Protein AF-A0A350XLV3-F1 (afdb_monomer_lite)

Sequence (89 aa):
MTNTILKHQHPLTEYINRLQNGQALLKDTPENVLEVVGILKSYGVVMDAYYKNLLYISEDQFLVLFPFFKYFNGEITWEKLLRHWWHDR

Radius of gyration: 24.57 Å; chains: 1; bounding box: 48×26×81 Å

Secondary structure (DSSP, 8-state):
----------TTHHHHHHHHTT--SS---HHHHHHHHHHHHHHHHHHHHHHHHHHHHHHHSTT-S--TTTTSTT---HHHHHHHHTT--

Structure (mmCIF, N/CA/C/O backbone):
data_AF-A0A350XLV3-F1
#
_entry.id   AF-A0A350XLV3-F1
#
loop_
_atom_site.group_PDB
_atom_site.id
_atom_site.type_symbol
_atom_site.label_atom_id
_atom_site.label_alt_id
_atom_site.label_comp_id
_atom_site.label_asym_id
_atom_site.label_entity_id
_atom_site.label_seq_id
_atom_site.pdbx_PDB_ins_code
_atom_site.Cartn_x
_atom_site.Cartn_y
_atom_site.Cartn_z
_atom_site.occupancy
_atom_site.B_iso_or_equiv
_atom_site.auth_seq_id
_atom_site.auth_comp_id
_atom_site.auth_asym_id
_atom_site.auth_atom_id
_atom_site.pdbx_PDB_model_num
ATOM 1 N N . MET A 1 1 ? -12.559 -0.059 58.721 1.00 37.44 1 MET A N 1
ATOM 2 C CA . MET A 1 1 ? -11.978 0.880 57.739 1.00 37.44 1 MET A CA 1
ATOM 3 C C . MET A 1 1 ? -11.924 0.156 56.404 1.00 37.44 1 MET A C 1
ATOM 5 O O . MET A 1 1 ? -11.143 -0.774 56.262 1.00 37.44 1 MET A O 1
ATOM 9 N N . THR A 1 2 ? -12.831 0.460 55.481 1.00 41.66 2 THR A N 1
ATOM 10 C CA . THR A 1 2 ? -12.849 -0.153 54.145 1.00 41.66 2 THR A CA 1
ATOM 11 C C . THR A 1 2 ? -11.875 0.605 53.252 1.00 41.66 2 THR A C 1
ATOM 13 O O . THR A 1 2 ? -12.127 1.754 52.902 1.00 41.66 2 THR A O 1
ATOM 16 N N . ASN A 1 3 ? -10.744 -0.022 52.922 1.00 48.41 3 ASN A N 1
ATOM 17 C CA . ASN A 1 3 ? -9.785 0.514 51.961 1.00 48.41 3 ASN A CA 1
ATOM 18 C C . ASN A 1 3 ? -10.405 0.471 50.562 1.00 48.41 3 ASN A C 1
ATOM 20 O O . ASN A 1 3 ? -10.445 -0.578 49.920 1.00 48.41 3 ASN A O 1
ATOM 24 N N . THR A 1 4 ? -10.892 1.613 50.087 1.00 49.19 4 THR A N 1
ATOM 25 C CA . THR A 1 4 ? -11.331 1.776 48.701 1.00 49.19 4 THR A CA 1
ATOM 26 C C . THR A 1 4 ? -10.092 1.888 47.816 1.00 49.19 4 THR A C 1
ATOM 28 O O . THR A 1 4 ? -9.552 2.973 47.614 1.00 49.19 4 THR A O 1
ATOM 31 N N . ILE A 1 5 ? -9.599 0.755 47.313 1.00 59.25 5 ILE A N 1
ATOM 32 C CA . ILE A 1 5 ? -8.556 0.743 46.283 1.00 59.25 5 ILE A CA 1
ATOM 33 C C . ILE A 1 5 ? -9.192 1.279 44.998 1.00 59.25 5 ILE A C 1
ATOM 35 O O . ILE A 1 5 ? -10.013 0.606 44.374 1.00 59.25 5 ILE A O 1
ATOM 39 N N . LEU A 1 6 ? -8.830 2.500 44.605 1.00 55.47 6 LEU A N 1
ATOM 40 C CA . LEU A 1 6 ? -9.184 3.048 43.299 1.00 55.47 6 LEU A CA 1
ATOM 41 C C . LEU A 1 6 ? -8.487 2.197 42.228 1.00 55.47 6 LEU A C 1
ATOM 43 O O . LEU A 1 6 ? -7.289 2.342 41.989 1.00 55.47 6 LEU A O 1
ATOM 47 N N . LYS A 1 7 ? -9.221 1.270 41.599 1.00 62.94 7 LYS A N 1
ATOM 48 C CA . LYS A 1 7 ? -8.742 0.564 40.404 1.00 62.94 7 LYS A CA 1
ATOM 49 C C . LYS A 1 7 ? -8.525 1.608 39.315 1.00 62.94 7 LYS A C 1
ATOM 51 O O . LYS A 1 7 ? -9.491 2.116 38.750 1.00 62.94 7 LYS A O 1
ATOM 56 N N . HIS A 1 8 ? -7.267 1.922 39.023 1.00 68.56 8 HIS A N 1
ATOM 57 C CA . HIS A 1 8 ? -6.926 2.701 37.843 1.00 68.56 8 HIS A CA 1
ATOM 58 C C . HIS A 1 8 ? -7.389 1.905 36.617 1.00 68.56 8 HIS A C 1
ATOM 60 O O . HIS A 1 8 ? -6.863 0.828 36.332 1.00 68.56 8 HIS A O 1
ATOM 66 N N . GLN A 1 9 ? -8.446 2.374 35.955 1.00 82.31 9 GLN A N 1
ATOM 67 C CA . GLN A 1 9 ? -8.924 1.747 34.730 1.00 82.31 9 GLN A CA 1
ATOM 68 C C . GLN A 1 9 ? -7.917 2.038 33.619 1.00 82.31 9 GLN A C 1
ATOM 70 O O . GLN A 1 9 ? -7.471 3.170 33.454 1.00 82.31 9 GLN A O 1
ATOM 75 N N . HIS A 1 10 ? -7.542 1.003 32.867 1.00 88.56 10 HIS A N 1
ATOM 76 C CA . HIS A 1 10 ? -6.642 1.148 31.730 1.00 88.56 10 HIS A CA 1
ATOM 77 C C . HIS A 1 10 ? -7.252 2.143 30.721 1.00 88.56 10 HIS A C 1
ATOM 79 O O . HIS A 1 10 ? -8.457 2.059 30.464 1.00 88.56 10 HIS A O 1
ATOM 85 N N . PRO A 1 11 ? -6.481 3.047 30.093 1.00 94.31 11 PRO A N 1
ATOM 86 C CA . PRO A 1 11 ? -7.030 4.056 29.177 1.00 94.31 11 PRO A CA 1
ATOM 87 C C . PRO A 1 11 ? -7.808 3.460 27.991 1.00 94.31 11 PRO A C 1
ATOM 89 O O . PRO A 1 11 ? -8.705 4.095 27.453 1.00 94.31 11 PRO A O 1
ATOM 92 N N . LEU A 1 12 ? -7.508 2.213 27.610 1.00 95.31 12 LEU A N 1
ATOM 93 C CA . LEU A 1 12 ? -8.201 1.475 26.545 1.00 95.31 12 LEU A CA 1
ATOM 94 C C . LEU A 1 12 ? -9.276 0.500 27.057 1.00 95.31 12 LEU A C 1
ATOM 96 O O . LEU A 1 12 ? -9.647 -0.420 26.331 1.00 95.31 12 LEU A O 1
ATOM 100 N N . THR A 1 13 ? -9.761 0.656 28.295 1.00 94.56 13 THR A N 1
ATOM 101 C CA . THR A 1 13 ? -10.749 -0.263 28.901 1.00 94.56 13 THR A CA 1
ATOM 102 C C . THR A 1 13 ? -11.986 -0.447 28.013 1.00 94.56 13 THR A C 1
ATOM 104 O O . THR A 1 13 ? -12.476 -1.566 27.897 1.00 94.56 13 THR A O 1
ATOM 107 N N . GLU A 1 14 ? -12.446 0.603 27.321 1.00 92.81 14 GLU A N 1
ATOM 108 C CA . GLU A 1 14 ? -13.551 0.500 26.355 1.00 92.81 14 GLU A CA 1
ATOM 109 C C . GLU A 1 14 ? -13.245 -0.519 25.245 1.00 92.81 14 GLU A C 1
ATOM 111 O O . GLU A 1 14 ? -14.024 -1.443 25.023 1.00 92.81 14 GLU A O 1
ATOM 116 N N . TYR A 1 15 ? -12.096 -0.398 24.577 1.00 94.88 15 TYR A N 1
ATOM 117 C CA . TYR A 1 15 ? -11.704 -1.296 23.487 1.00 94.88 15 TYR A CA 1
ATOM 118 C C . TYR A 1 15 ? -11.437 -2.719 23.978 1.00 94.88 15 TYR A C 1
ATOM 120 O O . TYR A 1 15 ? -11.848 -3.675 23.326 1.00 94.88 15 TYR A O 1
ATOM 128 N N . ILE A 1 16 ? -10.795 -2.865 25.142 1.00 94.75 16 ILE A N 1
ATOM 129 C CA . ILE A 1 16 ? -10.528 -4.172 25.756 1.00 94.75 16 ILE A CA 1
ATOM 130 C C . ILE A 1 16 ? -11.846 -4.900 26.020 1.00 94.75 16 ILE A C 1
ATOM 132 O O . ILE A 1 16 ? -12.016 -6.031 25.570 1.00 94.75 16 ILE A O 1
ATOM 136 N N . ASN A 1 17 ? -12.798 -4.236 26.680 1.00 94.62 17 ASN A N 1
ATOM 137 C CA . ASN A 1 17 ? -14.099 -4.828 26.976 1.00 94.62 17 ASN A CA 1
ATOM 138 C C . ASN A 1 17 ? -14.852 -5.191 25.691 1.00 94.62 17 ASN A C 1
ATOM 140 O O . ASN A 1 17 ? -15.453 -6.259 25.616 1.00 94.62 17 ASN A O 1
ATOM 144 N N . ARG A 1 18 ? -14.810 -4.338 24.661 1.00 94.62 18 ARG A N 1
ATOM 145 C CA . ARG A 1 18 ? -15.441 -4.630 23.364 1.00 94.62 18 ARG A CA 1
ATOM 146 C C . ARG A 1 18 ? -14.870 -5.897 22.726 1.00 94.62 18 ARG A C 1
ATOM 148 O O . ARG A 1 18 ? -15.632 -6.802 22.393 1.00 94.62 18 ARG A O 1
ATOM 155 N N . LEU A 1 19 ? -13.544 -5.990 22.622 1.00 96.12 19 LEU A N 1
ATOM 156 C CA . LEU A 1 19 ? -12.865 -7.151 22.039 1.00 96.12 19 LEU A CA 1
ATOM 157 C C . LEU A 1 19 ? -13.111 -8.431 22.852 1.00 96.12 19 LEU A C 1
ATOM 159 O O . LEU A 1 19 ? -13.364 -9.483 22.272 1.00 96.12 19 LEU A O 1
ATOM 163 N N . GLN A 1 20 ? -13.096 -8.349 24.188 1.00 96.38 20 GLN A N 1
ATOM 164 C CA . GLN A 1 20 ? -13.392 -9.488 25.070 1.00 96.38 20 GLN A CA 1
ATOM 165 C C . GLN A 1 20 ? -14.825 -10.012 24.912 1.00 96.38 20 GLN A C 1
ATOM 167 O O . GLN A 1 20 ? -15.060 -11.203 25.089 1.00 96.38 20 GLN A O 1
ATOM 172 N N . ASN A 1 21 ? -15.765 -9.142 24.540 1.00 96.62 21 ASN A N 1
ATOM 173 C CA . ASN A 1 21 ? -17.149 -9.510 24.240 1.00 96.62 21 ASN A CA 1
ATOM 174 C C . ASN A 1 21 ? -17.372 -9.878 22.758 1.00 96.62 21 ASN A C 1
ATOM 176 O O . ASN A 1 21 ? -18.516 -9.971 22.319 1.00 96.62 21 ASN A O 1
ATOM 180 N N . GLY A 1 22 ? -16.304 -10.066 21.972 1.00 95.50 22 GLY A N 1
ATOM 181 C CA . GLY A 1 22 ? -16.385 -10.479 20.566 1.00 95.50 22 GLY A CA 1
ATOM 182 C C . GLY A 1 22 ? -16.833 -9.382 19.597 1.00 95.50 22 GLY A C 1
ATOM 183 O O . GLY A 1 22 ? -17.186 -9.679 18.458 1.00 95.50 22 GLY A O 1
ATOM 184 N N . GLN A 1 23 ? -16.835 -8.117 20.023 1.00 95.62 23 GLN A N 1
ATOM 185 C CA . GLN A 1 23 ? -17.172 -6.987 19.158 1.00 95.62 23 GLN A CA 1
ATOM 186 C C . GLN A 1 23 ? -15.954 -6.538 18.337 1.00 95.62 23 GLN A C 1
ATOM 188 O O . GLN A 1 23 ? -14.806 -6.736 18.737 1.00 95.62 23 GLN A O 1
ATOM 193 N N . ALA A 1 24 ? -16.197 -5.876 17.203 1.00 94.00 24 ALA A N 1
ATOM 194 C CA . ALA A 1 24 ? -15.139 -5.290 16.381 1.00 94.00 24 ALA A CA 1
ATOM 195 C C . ALA A 1 24 ? -14.359 -4.190 17.131 1.00 94.00 24 ALA A C 1
ATOM 197 O O . ALA A 1 24 ? -14.884 -3.560 18.054 1.00 94.00 24 ALA A O 1
ATOM 198 N N . LEU A 1 25 ? -13.115 -3.926 16.703 1.00 94.75 25 LEU A N 1
ATOM 199 C CA . LEU A 1 25 ? -12.258 -2.867 17.260 1.00 94.75 25 LEU A CA 1
ATOM 200 C C . LEU A 1 25 ? -12.827 -1.463 16.986 1.00 94.75 25 LEU A C 1
ATOM 202 O O . LEU A 1 25 ? -12.929 -0.631 17.889 1.00 94.75 25 LEU A O 1
ATOM 206 N N . LEU A 1 26 ? -13.257 -1.215 15.748 1.00 95.12 26 LEU A N 1
ATOM 207 C CA . LEU A 1 26 ? -14.000 -0.018 15.345 1.00 95.12 26 LEU A CA 1
ATOM 208 C C . LEU A 1 26 ? -15.505 -0.267 15.503 1.00 95.12 26 LEU A C 1
ATOM 210 O O . LEU A 1 26 ? -15.943 -1.413 15.444 1.00 95.12 26 LEU A O 1
ATOM 214 N N . LYS A 1 27 ? -16.283 0.771 15.830 1.00 94.06 27 LYS A N 1
ATOM 215 C CA . LYS A 1 27 ? -17.736 0.615 16.015 1.00 94.06 27 LYS A CA 1
ATOM 216 C C . LYS A 1 27 ? -18.367 0.229 14.680 1.00 94.06 27 LYS A C 1
ATOM 218 O O . LYS A 1 27 ? -18.017 0.811 13.659 1.00 94.06 27 LYS A O 1
ATOM 223 N N . ASP A 1 28 ? -19.293 -0.718 14.702 1.00 94.19 28 ASP A N 1
ATOM 224 C CA . ASP A 1 28 ? -19.988 -1.154 13.494 1.00 94.19 28 ASP A CA 1
ATOM 225 C C . ASP A 1 28 ? -21.131 -0.180 13.178 1.00 94.19 28 ASP A C 1
ATOM 227 O O . ASP A 1 28 ? -22.225 -0.278 13.734 1.00 94.19 28 ASP A O 1
ATOM 231 N N . THR A 1 29 ? -20.830 0.838 12.370 1.00 96.94 29 THR A N 1
ATOM 232 C CA . THR A 1 29 ? -21.808 1.810 11.864 1.00 96.94 29 THR A CA 1
ATOM 233 C C . THR A 1 29 ? -21.694 1.913 10.343 1.00 96.94 29 THR A C 1
ATOM 235 O O . THR A 1 29 ? -20.596 1.715 9.810 1.00 96.94 29 THR A O 1
ATOM 238 N N . PRO A 1 30 ? -22.784 2.249 9.625 1.00 98.00 30 PRO A N 1
ATOM 239 C CA . PRO A 1 30 ? -22.747 2.408 8.170 1.00 98.00 30 PRO A CA 1
ATOM 240 C C . PRO A 1 30 ? -21.658 3.377 7.685 1.00 98.00 30 PRO A C 1
ATOM 242 O O . PRO A 1 30 ? -21.014 3.124 6.668 1.00 98.00 30 PRO A O 1
ATOM 245 N N . GLU A 1 31 ? -21.410 4.451 8.436 1.00 98.19 31 GLU A N 1
ATOM 246 C CA . GLU A 1 31 ? -20.385 5.454 8.135 1.00 98.19 31 GLU A CA 1
ATOM 247 C C . GLU A 1 31 ? -18.974 4.861 8.237 1.00 98.19 31 GLU A C 1
ATOM 249 O O . GLU A 1 31 ? -18.186 4.979 7.299 1.00 98.19 31 GLU A O 1
ATOM 254 N N . ASN A 1 32 ? -18.674 4.148 9.329 1.00 97.69 32 ASN A N 1
ATOM 255 C CA . ASN A 1 32 ? -17.369 3.515 9.525 1.00 97.69 32 ASN A CA 1
ATOM 256 C C . ASN A 1 32 ? -17.092 2.451 8.456 1.00 97.69 32 ASN A C 1
ATOM 258 O O . ASN A 1 32 ? -15.966 2.333 7.973 1.00 97.69 32 ASN A O 1
ATOM 262 N N . VAL A 1 33 ? -18.111 1.680 8.064 1.00 97.44 33 VAL A N 1
ATOM 263 C CA . VAL A 1 33 ? -17.980 0.680 6.995 1.00 97.44 33 VAL A CA 1
ATOM 264 C C . VAL A 1 33 ? -17.658 1.356 5.664 1.00 97.44 33 VAL A C 1
ATOM 266 O O . VAL A 1 33 ? -16.739 0.919 4.967 1.00 97.44 33 VAL A O 1
ATOM 269 N N . LEU A 1 34 ? -18.370 2.433 5.322 1.00 98.25 34 LEU A N 1
ATOM 270 C CA . LEU A 1 34 ? -18.132 3.183 4.091 1.00 98.25 34 LEU A CA 1
ATOM 271 C C . LEU A 1 34 ? -16.701 3.735 4.033 1.00 98.25 34 LEU A C 1
ATOM 273 O O . LEU A 1 34 ? -16.023 3.571 3.016 1.00 98.25 34 LEU A O 1
ATOM 277 N N . GLU A 1 35 ? -16.225 4.342 5.121 1.00 98.00 35 GLU A N 1
ATOM 278 C CA . GLU A 1 35 ? -14.867 4.887 5.201 1.00 98.00 35 GLU A CA 1
ATOM 279 C C . GLU A 1 35 ? -13.799 3.797 5.074 1.00 98.00 35 GLU A C 1
ATOM 281 O O . GLU A 1 35 ? -12.882 3.922 4.258 1.00 98.00 35 GLU A O 1
ATOM 286 N N . VAL A 1 36 ? -13.934 2.695 5.821 1.00 97.69 36 VAL A N 1
ATOM 287 C CA . VAL A 1 36 ? -12.978 1.578 5.773 1.00 97.69 36 VAL A CA 1
ATOM 288 C C . VAL A 1 36 ? -12.915 0.979 4.370 1.00 97.69 36 VAL A C 1
ATOM 290 O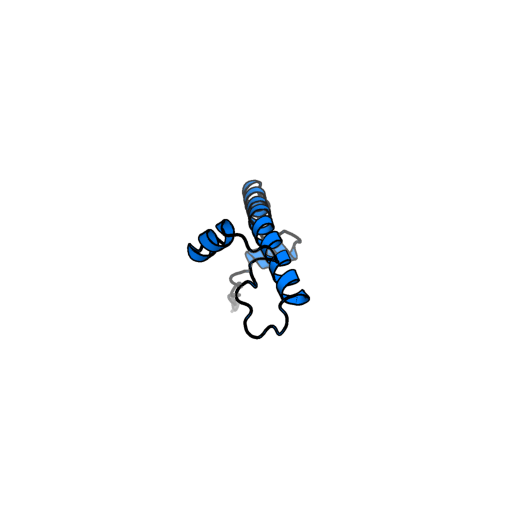 O . VAL A 1 36 ? -11.822 0.789 3.835 1.00 97.69 36 VAL A O 1
ATOM 293 N N . VAL A 1 37 ? -14.061 0.723 3.735 1.00 97.88 37 VAL A N 1
ATOM 294 C CA . VAL A 1 37 ? -14.104 0.191 2.363 1.00 97.88 37 VAL A CA 1
ATOM 295 C C . VAL A 1 37 ? -13.492 1.180 1.369 1.00 97.88 37 VAL A C 1
ATOM 297 O O . VAL A 1 37 ? -12.736 0.767 0.486 1.00 97.88 37 VAL A O 1
ATOM 300 N N . GLY A 1 38 ? -13.759 2.479 1.524 1.00 98.00 38 GLY A N 1
ATOM 301 C CA . GLY A 1 38 ? -13.159 3.527 0.699 1.00 98.00 38 GLY A CA 1
ATOM 302 C C . GLY A 1 38 ? -11.632 3.549 0.796 1.00 98.00 38 GLY A C 1
ATOM 303 O O . GLY A 1 38 ? -10.951 3.586 -0.233 1.00 98.00 38 GLY A O 1
ATOM 304 N N . ILE A 1 39 ? -11.090 3.450 2.013 1.00 97.50 39 ILE A N 1
ATOM 305 C CA . ILE A 1 39 ? -9.643 3.361 2.258 1.00 97.50 39 ILE A CA 1
ATOM 306 C C . ILE A 1 39 ? -9.071 2.085 1.640 1.00 97.50 39 ILE A C 1
ATOM 308 O O . ILE A 1 39 ? -8.080 2.151 0.918 1.00 97.50 39 ILE A O 1
ATOM 312 N N . LEU A 1 40 ? -9.697 0.927 1.863 1.00 97.94 40 LEU A N 1
ATOM 313 C CA . LEU A 1 40 ? -9.234 -0.337 1.282 1.00 97.94 40 LEU A CA 1
ATOM 314 C C . LEU A 1 40 ? -9.215 -0.280 -0.250 1.00 97.94 40 LEU A C 1
ATOM 316 O O . LEU A 1 40 ? -8.288 -0.794 -0.877 1.00 97.94 40 LEU A O 1
ATOM 320 N N . LYS A 1 41 ? -10.198 0.388 -0.863 1.00 97.62 41 LYS A N 1
ATOM 321 C CA . LYS A 1 41 ? -10.253 0.559 -2.315 1.00 97.62 41 LYS A CA 1
ATOM 322 C C . LYS A 1 41 ? -9.144 1.475 -2.832 1.00 97.62 41 LYS A C 1
ATOM 324 O O . LYS A 1 41 ? -8.467 1.096 -3.788 1.00 97.62 41 LYS A O 1
ATOM 329 N N . SER A 1 42 ? -8.959 2.655 -2.239 1.00 96.50 42 SER A N 1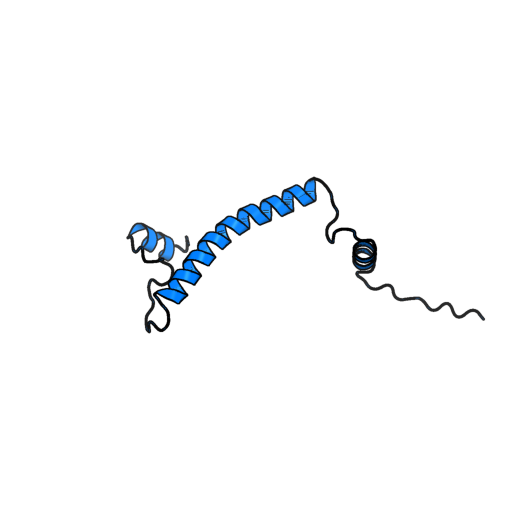
ATOM 330 C CA . SER A 1 42 ? -7.933 3.610 -2.685 1.00 96.50 42 SER A CA 1
ATOM 331 C C . SER A 1 42 ? -6.523 3.072 -2.443 1.00 96.50 42 SER A C 1
ATOM 333 O O . SER A 1 42 ? -5.670 3.136 -3.329 1.00 96.50 42 SER A O 1
ATOM 335 N N . TYR A 1 43 ? -6.300 2.445 -1.288 1.00 96.94 43 TYR A N 1
ATOM 336 C CA . TYR A 1 43 ? -5.026 1.829 -0.945 1.00 96.94 43 TYR A CA 1
ATOM 337 C C . TYR A 1 43 ? -4.733 0.608 -1.817 1.00 96.94 43 TYR A C 1
ATOM 339 O O . TYR A 1 43 ? -3.595 0.420 -2.236 1.00 96.94 43 TYR A O 1
ATOM 347 N N . GLY A 1 44 ? -5.756 -0.176 -2.169 1.00 97.31 44 GLY A N 1
ATOM 348 C CA . GLY A 1 44 ? -5.623 -1.306 -3.086 1.00 97.31 44 GLY A CA 1
ATOM 349 C C . GLY A 1 44 ? -5.048 -0.917 -4.452 1.00 97.31 44 GLY A C 1
ATOM 350 O O . GLY A 1 44 ? -4.232 -1.656 -4.995 1.00 97.31 44 GLY A O 1
ATOM 351 N N . VAL A 1 45 ? -5.398 0.262 -4.982 1.00 96.00 45 VAL A N 1
ATOM 352 C CA . VAL A 1 45 ? -4.831 0.773 -6.247 1.00 96.00 45 VAL A CA 1
ATOM 353 C C . VAL A 1 45 ? -3.330 1.039 -6.111 1.00 96.00 45 VAL A C 1
ATOM 355 O O . VAL A 1 45 ? -2.543 0.614 -6.954 1.00 96.00 45 VAL A O 1
ATOM 358 N N . VAL A 1 46 ? -2.920 1.708 -5.031 1.00 95.12 46 VAL A N 1
ATOM 359 C CA . VAL A 1 46 ? -1.503 2.014 -4.778 1.00 95.12 46 VAL A CA 1
ATOM 360 C C . VAL A 1 46 ? -0.710 0.736 -4.496 1.00 95.12 46 VAL A C 1
ATOM 362 O O . VAL A 1 46 ? 0.415 0.588 -4.968 1.00 95.12 46 VAL A O 1
ATOM 365 N N . MET A 1 47 ? -1.299 -0.207 -3.758 1.00 97.06 47 MET A N 1
ATOM 366 C CA . MET A 1 47 ? -0.667 -1.485 -3.435 1.00 97.06 47 MET A CA 1
ATOM 367 C C . MET A 1 47 ? -0.463 -2.375 -4.656 1.00 97.06 47 MET A C 1
ATOM 369 O O . MET A 1 47 ? 0.575 -3.024 -4.733 1.00 97.06 47 MET A O 1
ATOM 373 N N . ASP A 1 48 ? -1.379 -2.378 -5.625 1.00 96.75 48 ASP A N 1
ATOM 374 C CA . ASP A 1 48 ? -1.186 -3.106 -6.886 1.00 96.75 48 ASP A CA 1
ATOM 375 C C . ASP A 1 48 ? 0.035 -2.580 -7.660 1.00 96.75 48 ASP A C 1
ATOM 377 O O . ASP A 1 48 ? 0.908 -3.353 -8.064 1.00 96.75 48 ASP A O 1
ATOM 381 N N . ALA A 1 49 ? 0.154 -1.255 -7.796 1.00 94.56 49 ALA A N 1
ATOM 382 C CA . ALA A 1 49 ? 1.316 -0.633 -8.431 1.00 94.56 49 ALA A CA 1
ATOM 383 C C . ALA A 1 49 ? 2.615 -0.929 -7.662 1.00 94.56 49 ALA A C 1
ATOM 385 O O . ALA A 1 49 ? 3.647 -1.241 -8.263 1.00 94.56 49 ALA A O 1
ATOM 386 N N . TYR A 1 50 ? 2.557 -0.871 -6.330 1.00 95.19 50 TYR A N 1
ATOM 387 C CA . TYR A 1 50 ? 3.693 -1.161 -5.462 1.00 95.19 50 TYR A CA 1
ATOM 388 C C . TYR A 1 50 ? 4.155 -2.617 -5.575 1.00 95.19 50 TYR A C 1
ATOM 390 O O . TYR A 1 50 ? 5.347 -2.867 -5.747 1.00 95.19 50 TYR A O 1
ATOM 398 N N . TYR A 1 51 ? 3.221 -3.568 -5.539 1.00 96.94 51 TYR A N 1
ATOM 399 C CA . TYR A 1 51 ? 3.493 -4.996 -5.689 1.00 96.94 51 TYR A CA 1
ATOM 400 C C . TYR A 1 51 ? 4.213 -5.296 -7.006 1.00 96.94 51 TYR A C 1
ATOM 402 O O . TYR A 1 51 ? 5.271 -5.924 -6.994 1.00 96.94 51 TYR A O 1
ATOM 410 N N . LYS A 1 52 ? 3.693 -4.788 -8.130 1.00 95.94 52 LYS A N 1
ATOM 411 C CA . LYS A 1 52 ? 4.301 -4.979 -9.458 1.00 95.94 52 LYS A CA 1
ATOM 412 C C . LYS A 1 52 ? 5.728 -4.440 -9.521 1.00 95.94 52 LYS A C 1
ATOM 414 O O . LYS A 1 52 ? 6.610 -5.079 -10.083 1.00 95.94 52 LYS A O 1
ATOM 419 N N . ASN A 1 53 ?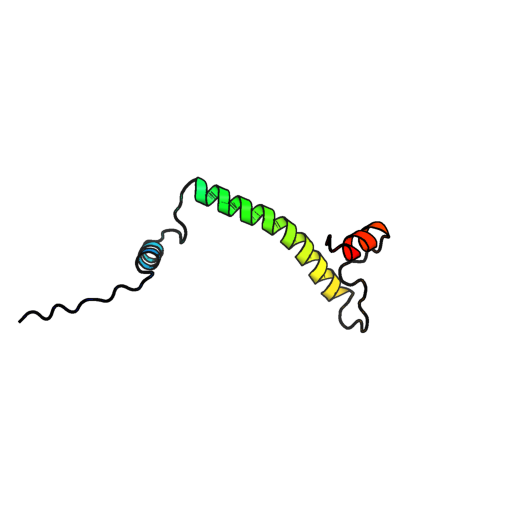 5.951 -3.277 -8.915 1.00 95.38 53 ASN A N 1
ATOM 420 C CA . ASN A 1 53 ? 7.263 -2.645 -8.861 1.00 95.38 53 ASN A CA 1
ATOM 421 C C . ASN A 1 53 ? 8.251 -3.441 -8.001 1.00 95.38 53 ASN A C 1
ATOM 423 O O . ASN A 1 53 ? 9.378 -3.690 -8.419 1.00 95.38 53 ASN A O 1
ATOM 427 N N . LEU A 1 54 ? 7.823 -3.905 -6.823 1.00 96.00 54 LEU A N 1
ATOM 428 C CA . LEU A 1 54 ? 8.655 -4.767 -5.985 1.00 96.00 54 LEU A CA 1
ATOM 429 C C . LEU A 1 54 ? 9.019 -6.074 -6.689 1.00 96.00 54 LEU A C 1
ATOM 431 O O . LEU A 1 54 ? 10.173 -6.491 -6.603 1.00 96.00 54 LEU A O 1
ATOM 435 N N . LEU A 1 55 ? 8.061 -6.686 -7.389 1.00 97.00 55 LEU A N 1
ATOM 436 C CA . LEU A 1 55 ? 8.294 -7.910 -8.146 1.00 97.00 55 LEU A CA 1
ATOM 437 C C . LEU A 1 55 ? 9.360 -7.688 -9.226 1.00 97.00 55 LEU A C 1
ATOM 439 O O . LEU A 1 55 ? 10.387 -8.360 -9.199 1.00 97.00 55 LEU A O 1
ATOM 443 N N . TYR A 1 56 ? 9.187 -6.668 -10.073 1.00 96.19 56 TYR A N 1
ATOM 444 C CA . TYR A 1 56 ? 10.171 -6.291 -11.096 1.00 96.19 56 TYR A CA 1
ATOM 445 C C . TYR A 1 56 ? 11.556 -6.001 -10.501 1.00 96.19 56 TYR A C 1
ATOM 447 O O . TYR A 1 56 ? 12.580 -6.446 -11.015 1.00 96.19 56 TYR A O 1
ATOM 455 N N . ILE A 1 57 ? 11.616 -5.281 -9.377 1.00 95.44 57 ILE A N 1
ATOM 456 C CA . ILE A 1 57 ? 12.894 -5.014 -8.710 1.00 95.44 57 ILE A CA 1
ATOM 457 C C . ILE A 1 57 ? 13.555 -6.319 -8.255 1.00 95.44 57 ILE A C 1
ATOM 459 O O . ILE A 1 57 ? 14.773 -6.456 -8.378 1.00 95.44 57 ILE A O 1
ATOM 463 N N . SER A 1 58 ? 12.767 -7.255 -7.722 1.00 95.94 58 SER A N 1
ATOM 464 C CA . SER A 1 58 ? 13.273 -8.529 -7.213 1.00 95.94 58 SER A CA 1
ATOM 465 C C . SER A 1 58 ? 13.721 -9.492 -8.313 1.00 95.94 58 SER A C 1
ATOM 467 O O . SER A 1 58 ? 14.701 -10.204 -8.109 1.00 95.94 58 SER A O 1
ATOM 469 N N . GLU A 1 59 ? 13.050 -9.492 -9.465 1.00 95.62 59 GLU A N 1
ATOM 470 C CA . GLU A 1 59 ? 13.324 -10.426 -10.562 1.00 95.62 59 GLU A CA 1
ATOM 471 C C . GLU A 1 59 ? 14.372 -9.877 -11.543 1.00 95.62 59 GLU A C 1
ATOM 473 O O . GLU A 1 59 ? 15.290 -10.601 -11.922 1.00 95.62 59 GLU A O 1
ATOM 478 N N . ASP A 1 60 ? 14.299 -8.588 -11.895 1.00 94.19 60 ASP A N 1
ATOM 479 C CA . ASP A 1 60 ? 15.077 -8.014 -13.002 1.00 94.19 60 ASP A CA 1
ATOM 480 C C . ASP A 1 60 ? 16.160 -7.022 -12.565 1.00 94.19 60 ASP A C 1
ATOM 482 O O . ASP A 1 60 ? 17.082 -6.728 -13.327 1.00 94.19 60 ASP A O 1
ATOM 486 N N . GLN A 1 61 ? 16.039 -6.430 -11.373 1.00 93.88 61 GLN A N 1
ATOM 487 C CA . GLN A 1 61 ? 16.949 -5.369 -10.908 1.00 93.88 61 GLN A CA 1
ATOM 488 C C . GLN A 1 61 ? 17.777 -5.773 -9.688 1.00 93.88 61 GLN A C 1
ATOM 490 O O . GLN A 1 61 ? 18.552 -4.964 -9.164 1.00 93.88 61 GLN A O 1
ATOM 495 N N . PHE A 1 62 ? 17.643 -7.016 -9.231 1.00 94.19 62 PHE A N 1
ATOM 496 C CA . PHE A 1 62 ? 18.402 -7.513 -8.099 1.00 94.19 62 PHE A CA 1
ATOM 497 C C . PHE A 1 62 ? 19.904 -7.511 -8.426 1.00 94.19 62 PHE A C 1
ATOM 499 O O . PHE A 1 62 ? 20.338 -8.068 -9.429 1.00 94.19 62 PHE A O 1
ATOM 506 N N . LEU A 1 63 ? 20.702 -6.853 -7.576 1.00 93.94 63 LEU A N 1
ATOM 507 C CA . LEU A 1 63 ? 22.161 -6.687 -7.715 1.00 93.94 63 LEU A CA 1
ATOM 508 C C . LEU A 1 63 ? 22.641 -5.891 -8.943 1.00 93.94 63 LEU A C 1
ATOM 510 O O . LEU A 1 63 ? 23.844 -5.830 -9.204 1.00 93.94 63 LEU A O 1
ATOM 514 N N . VAL A 1 64 ? 21.747 -5.210 -9.661 1.00 93.25 64 VAL A N 1
ATOM 515 C CA . VAL A 1 64 ? 22.154 -4.238 -10.681 1.00 93.25 64 VAL A CA 1
ATOM 516 C C . VAL A 1 64 ? 22.813 -3.042 -9.986 1.00 93.25 64 VAL A C 1
ATOM 518 O O . VAL A 1 64 ? 22.183 -2.355 -9.186 1.00 93.25 64 VAL A O 1
ATOM 521 N N . LEU A 1 65 ? 24.090 -2.783 -10.294 1.00 93.25 65 LEU A N 1
ATOM 522 C CA . LEU A 1 65 ? 24.899 -1.761 -9.612 1.00 93.25 65 LEU A CA 1
ATOM 523 C C . LEU A 1 65 ? 24.362 -0.330 -9.810 1.00 93.25 65 LEU A C 1
ATOM 525 O O . LEU A 1 65 ? 24.441 0.489 -8.898 1.00 93.25 65 LEU A O 1
ATOM 529 N N . PHE A 1 66 ? 23.781 -0.040 -10.978 1.00 94.19 66 PHE A N 1
ATOM 530 C CA . PHE A 1 66 ? 23.214 1.272 -11.311 1.00 94.19 66 PHE A CA 1
ATOM 531 C C . PHE A 1 66 ? 21.789 1.147 -11.878 1.00 94.19 66 PHE A C 1
ATOM 533 O O . PHE A 1 66 ? 21.585 1.233 -13.090 1.00 94.19 66 PHE A O 1
ATOM 540 N N . PRO A 1 67 ? 20.775 0.938 -11.022 1.00 90.25 67 PRO A N 1
ATOM 541 C CA . PRO A 1 67 ? 19.421 0.623 -11.459 1.00 90.25 67 PRO A CA 1
ATOM 542 C C . PRO A 1 67 ? 18.599 1.910 -11.678 1.00 90.25 67 PRO A C 1
ATOM 544 O O . PRO A 1 67 ? 17.626 2.178 -10.968 1.00 90.25 67 PRO A O 1
ATOM 547 N N . PHE A 1 68 ? 19.012 2.742 -12.645 1.00 90.38 68 PHE A N 1
ATOM 548 C CA . PHE A 1 68 ? 18.414 4.066 -12.908 1.00 90.38 68 PHE A CA 1
ATOM 549 C C . PHE A 1 68 ? 16.909 4.014 -13.206 1.00 90.38 68 PHE A C 1
ATOM 551 O O . PHE A 1 68 ? 16.170 4.912 -12.812 1.00 90.38 68 PHE A O 1
ATOM 558 N N . PHE A 1 69 ? 16.445 2.943 -13.854 1.00 91.69 69 PHE A N 1
ATOM 559 C CA . PHE A 1 69 ? 15.057 2.785 -14.298 1.00 91.69 69 PHE A CA 1
ATOM 560 C C . PHE A 1 69 ? 14.288 1.727 -13.499 1.00 91.69 69 PHE A C 1
ATOM 562 O O . PHE A 1 69 ? 13.305 1.168 -13.979 1.00 91.69 69 PHE A O 1
ATOM 569 N N . LYS A 1 70 ? 14.698 1.449 -12.256 1.00 90.31 70 LYS A N 1
ATOM 570 C CA . LYS A 1 70 ? 14.106 0.366 -11.454 1.00 90.31 70 LYS A CA 1
ATOM 571 C C . LYS A 1 70 ? 12.608 0.499 -11.175 1.00 90.31 70 LYS A C 1
ATOM 573 O O . LYS A 1 70 ? 11.955 -0.504 -10.961 1.00 90.31 70 LYS A 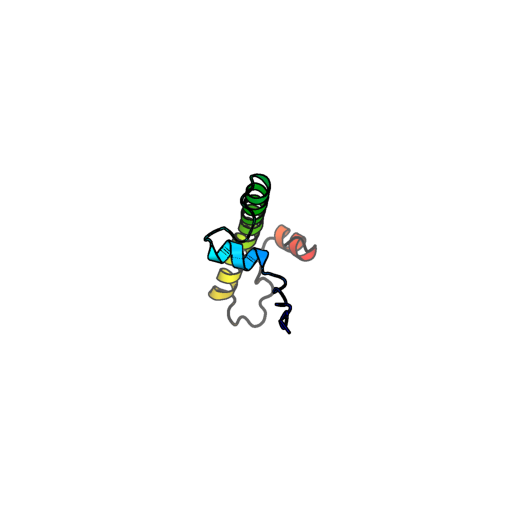O 1
ATOM 578 N N . TYR A 1 71 ? 12.069 1.718 -11.206 1.00 90.62 71 TYR A N 1
ATOM 579 C CA . TYR A 1 71 ? 10.642 1.991 -10.989 1.00 90.62 71 TYR A CA 1
ATOM 580 C C . TYR A 1 71 ? 9.822 2.048 -12.284 1.00 90.62 71 TYR A C 1
ATOM 582 O O . TYR A 1 71 ? 8.651 2.421 -12.269 1.00 90.62 71 TYR A O 1
ATOM 590 N N . PHE A 1 72 ? 10.436 1.721 -13.422 1.00 93.00 72 PHE A N 1
ATOM 591 C CA . PHE A 1 72 ? 9.780 1.777 -14.724 1.00 93.00 72 PHE A CA 1
ATOM 592 C C . PHE A 1 72 ? 9.155 0.438 -15.126 1.00 93.00 72 PHE A C 1
ATOM 594 O O . PHE A 1 72 ? 8.456 0.405 -16.135 1.00 93.00 72 PHE A O 1
ATOM 601 N N . ASN A 1 73 ? 9.325 -0.628 -14.334 1.00 91.88 73 ASN A N 1
ATOM 602 C CA . ASN A 1 73 ? 8.763 -1.961 -14.591 1.00 91.88 73 ASN A CA 1
ATOM 603 C C . ASN A 1 73 ? 9.061 -2.469 -16.015 1.00 91.88 73 ASN A C 1
ATOM 605 O O . ASN A 1 73 ? 8.168 -2.950 -16.701 1.00 91.88 73 ASN A O 1
ATOM 609 N N . GLY A 1 74 ? 10.287 -2.255 -16.506 1.00 87.56 74 GLY A N 1
ATOM 610 C CA . GLY A 1 74 ? 10.713 -2.644 -17.858 1.00 87.56 74 GLY A CA 1
ATOM 611 C C . GLY A 1 74 ? 10.219 -1.733 -18.992 1.00 87.56 74 GLY A C 1
ATOM 612 O O . GLY A 1 74 ? 10.719 -1.820 -20.110 1.00 87.56 74 GLY A O 1
ATOM 613 N N . GLU A 1 75 ? 9.299 -0.808 -18.717 1.00 88.88 75 GLU A N 1
ATOM 614 C CA . GLU A 1 75 ? 8.700 0.082 -19.714 1.00 88.88 75 GLU A CA 1
ATOM 615 C C . GLU A 1 75 ? 9.278 1.497 -19.626 1.00 88.88 75 GLU A C 1
ATOM 617 O O . GLU A 1 75 ? 8.822 2.336 -18.841 1.00 88.88 75 GLU A O 1
ATOM 622 N N . ILE A 1 76 ? 10.280 1.785 -20.457 1.00 89.25 76 ILE A N 1
ATOM 623 C CA . ILE A 1 76 ? 10.902 3.110 -20.538 1.00 89.25 76 ILE A CA 1
ATOM 624 C C . ILE A 1 76 ? 10.307 3.863 -21.729 1.00 89.25 76 ILE A C 1
ATOM 626 O O . ILE A 1 76 ? 10.650 3.607 -22.880 1.00 89.25 76 ILE A O 1
ATOM 630 N N . THR A 1 77 ? 9.419 4.816 -21.446 1.00 91.94 77 THR A N 1
ATOM 631 C CA . THR A 1 77 ? 8.857 5.734 -22.446 1.00 91.94 77 THR A CA 1
ATOM 632 C C . THR A 1 77 ? 9.180 7.179 -22.085 1.00 91.94 77 THR A C 1
ATOM 634 O O . THR A 1 77 ? 9.360 7.518 -20.912 1.00 91.94 77 THR A O 1
ATOM 637 N N . TRP A 1 78 ? 9.243 8.050 -23.096 1.00 92.62 78 TRP A N 1
ATOM 638 C CA . TRP A 1 78 ? 9.533 9.473 -22.893 1.00 92.62 78 TRP A CA 1
ATOM 639 C C . TRP A 1 78 ? 8.505 10.149 -21.977 1.00 92.62 78 TRP A C 1
ATOM 641 O O . TRP A 1 78 ? 8.862 10.916 -21.088 1.00 92.62 78 TRP A O 1
ATOM 651 N N . GLU A 1 79 ? 7.229 9.795 -22.129 1.00 91.19 79 GLU A N 1
ATOM 652 C CA . GLU A 1 79 ? 6.150 10.303 -21.280 1.00 91.19 79 GLU A CA 1
ATOM 653 C C . GLU A 1 79 ? 6.333 9.910 -19.811 1.00 91.19 79 GLU A C 1
ATOM 655 O O . GLU A 1 79 ? 6.220 10.755 -18.924 1.00 91.19 79 GLU A O 1
ATOM 660 N N . LYS A 1 80 ? 6.655 8.638 -19.542 1.00 89.25 80 LYS A N 1
ATOM 661 C CA . LYS A 1 80 ? 6.855 8.135 -18.177 1.00 89.25 80 LYS A CA 1
ATOM 662 C C . LYS A 1 80 ? 8.086 8.759 -17.527 1.00 89.25 80 LYS A C 1
ATOM 664 O O . LYS A 1 80 ? 8.059 9.058 -16.338 1.00 89.25 80 LYS A O 1
ATOM 669 N N . LEU A 1 81 ? 9.138 9.014 -18.309 1.00 91.50 81 LEU A N 1
ATOM 670 C CA . LEU A 1 81 ? 10.336 9.700 -17.831 1.00 91.50 81 LEU A CA 1
ATOM 671 C C . LEU A 1 81 ? 10.025 11.135 -17.387 1.00 91.50 81 LEU A C 1
ATOM 673 O O . LEU A 1 81 ? 10.424 11.530 -16.292 1.00 91.50 81 LEU A O 1
ATOM 677 N N . LEU A 1 82 ? 9.273 11.888 -18.197 1.00 92.81 82 LEU A N 1
ATOM 678 C CA . LEU A 1 82 ? 8.872 13.256 -17.862 1.00 92.81 82 LEU A CA 1
ATOM 679 C C . LEU A 1 82 ? 7.985 13.308 -16.612 1.00 92.81 82 LEU A C 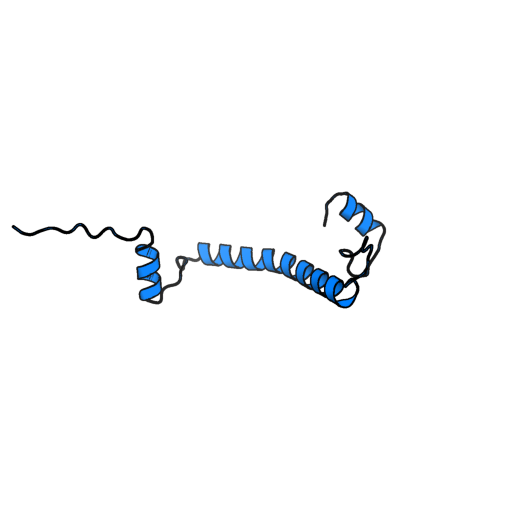1
ATOM 681 O O . LEU A 1 82 ? 8.234 14.130 -15.731 1.00 92.81 82 LEU A O 1
ATOM 685 N N . ARG A 1 83 ? 6.995 12.410 -16.496 1.00 91.44 83 ARG A N 1
ATOM 686 C CA . ARG A 1 83 ? 6.148 12.313 -15.291 1.00 91.44 83 ARG A CA 1
ATOM 687 C C . ARG A 1 83 ? 6.974 11.998 -14.046 1.00 91.44 83 ARG A C 1
ATOM 689 O O . ARG A 1 83 ? 6.859 12.692 -13.039 1.00 91.44 83 ARG A O 1
ATOM 696 N N . HIS A 1 84 ? 7.897 11.040 -14.154 1.00 88.75 84 HIS A N 1
ATOM 697 C CA . HIS A 1 84 ? 8.780 10.667 -13.053 1.00 88.75 84 HIS A CA 1
ATOM 698 C C . HIS A 1 84 ? 9.688 11.824 -12.605 1.00 88.75 84 HIS A C 1
ATOM 700 O O . HIS A 1 84 ? 9.859 12.041 -11.405 1.00 88.75 84 HIS A O 1
ATOM 706 N N . TRP A 1 85 ? 10.235 12.604 -13.545 1.00 89.75 85 TRP A N 1
ATOM 707 C CA . TRP A 1 85 ? 10.999 13.820 -13.231 1.00 89.75 85 TRP A CA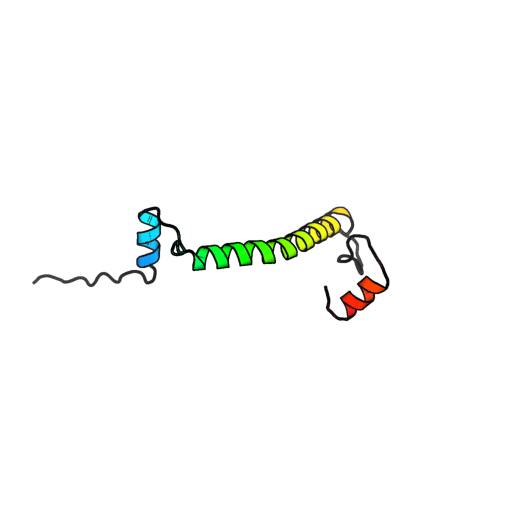 1
ATOM 708 C C . TRP A 1 85 ? 10.151 14.923 -12.599 1.00 89.75 85 TRP A C 1
ATOM 710 O O . TRP A 1 85 ? 10.665 15.688 -11.789 1.00 89.75 85 TRP A O 1
ATOM 720 N N . TRP A 1 86 ? 8.858 14.977 -12.913 1.00 93.25 86 TRP A N 1
ATOM 721 C CA . TRP A 1 86 ? 7.906 15.881 -12.269 1.00 93.25 86 TRP A CA 1
ATOM 722 C C . TRP A 1 86 ? 7.367 15.352 -10.925 1.00 93.25 86 TRP A C 1
ATOM 724 O O . TRP A 1 86 ? 6.465 15.943 -10.338 1.00 93.25 86 TRP A O 1
ATOM 734 N N . HIS A 1 87 ? 7.910 14.242 -10.414 1.00 86.31 87 HIS A N 1
ATOM 735 C CA . HIS A 1 87 ? 7.430 13.553 -9.211 1.00 86.31 87 HIS A CA 1
ATOM 736 C C . HIS A 1 87 ? 5.979 13.037 -9.293 1.00 86.31 87 HIS A C 1
ATOM 738 O O . HIS A 1 87 ? 5.410 12.652 -8.268 1.00 86.31 87 HIS A O 1
ATOM 744 N N . ASP A 1 88 ? 5.410 12.965 -10.498 1.00 87.81 88 ASP A N 1
ATOM 745 C CA . ASP A 1 88 ? 4.146 12.289 -10.793 1.00 87.81 88 ASP A CA 1
ATOM 746 C C . ASP A 1 88 ? 4.448 10.803 -11.053 1.00 87.81 88 ASP A C 1
ATOM 748 O O . ASP A 1 88 ? 4.860 10.412 -12.149 1.00 87.81 88 ASP A O 1
ATOM 752 N N . ARG A 1 89 ? 4.387 10.003 -9.984 1.00 78.44 89 ARG A N 1
ATOM 753 C CA . ARG A 1 89 ? 4.905 8.627 -9.909 1.00 78.44 89 ARG A CA 1
ATOM 754 C C . ARG A 1 89 ? 3.812 7.585 -9.729 1.00 78.44 89 ARG A C 1
ATOM 756 O O . ARG A 1 89 ? 2.870 7.857 -8.954 1.00 78.44 89 ARG A O 1
#

pLDDT: mean 90.21, std 12.59, range [37.44, 98.25]

Foldseek 3Di:
DDPPDPPPQDPCNVQVVCVVVVHDSDDDDPVVVVVVVVCCVVVVVVVVLVVLLVVQCVPPVVPPPCCPCSSVSPDDDPVVVVCVVVVVD